Protein AF-A0A7X8F8Y9-F1 (afdb_monomer_lite)

Radius of gyration: 15.51 Å; chains: 1; bounding box: 41×46×39 Å

Secondary structure (DSSP, 8-state):
-HHHHHHHHHHHHHHHHHHHHHHHHHHTT--EEEEE---STT--HHHHHHHHT-PEEEHHHHHHHHHHHHT--TTTS-HHHHHHHHHHHSPPPPGGGEEE-TT--EEEE-S---SSS-SSTT---EEEEE--

Structure (mmCIF, N/CA/C/O backbone):
data_AF-A0A7X8F8Y9-F1
#
_entry.id   AF-A0A7X8F8Y9-F1
#
loop_
_atom_site.group_PDB
_atom_site.id
_atom_site.type_symbol
_atom_site.label_atom_id
_atom_site.label_alt_id
_atom_site.label_comp_id
_atom_site.label_asym_id
_atom_site.label_entity_id
_atom_site.label_seq_id
_atom_site.pdbx_PDB_ins_code
_atom_site.Cartn_x
_atom_site.Cartn_y
_atom_site.Cartn_z
_atom_site.occupancy
_atom_site.B_iso_or_equiv
_atom_site.auth_seq_id
_atom_site.auth_comp_id
_atom_site.auth_asym_id
_atom_site.auth_atom_id
_atom_site.pdbx_PDB_model_num
ATOM 1 N N . SER A 1 1 ? 0.787 25.971 0.615 1.00 88.75 1 SER A N 1
ATOM 2 C CA . SER A 1 1 ? 0.546 26.426 -0.775 1.00 88.75 1 SER A CA 1
ATOM 3 C C . SER A 1 1 ? -0.623 25.645 -1.374 1.00 88.75 1 SER A C 1
ATOM 5 O O . SER A 1 1 ? -1.007 24.635 -0.794 1.00 88.75 1 SER A O 1
ATOM 7 N N . SER A 1 2 ? -1.188 26.069 -2.511 1.00 93.06 2 SER A N 1
ATOM 8 C CA . SER A 1 2 ? -2.262 25.325 -3.207 1.00 93.06 2 SER A CA 1
ATOM 9 C C . SER A 1 2 ? -1.865 23.870 -3.528 1.00 93.06 2 SER A C 1
ATOM 11 O O . SER A 1 2 ? -2.624 22.940 -3.269 1.00 93.06 2 SER A O 1
ATOM 13 N N . HIS A 1 3 ? -0.618 23.654 -3.962 1.00 89.81 3 HIS A N 1
ATOM 14 C CA . HIS A 1 3 ? -0.086 22.323 -4.278 1.00 89.81 3 HIS A CA 1
ATOM 15 C C . HIS A 1 3 ? -0.121 21.341 -3.103 1.00 89.81 3 HIS A C 1
ATOM 17 O O . HIS A 1 3 ? -0.422 20.167 -3.303 1.00 89.81 3 HIS A O 1
ATOM 23 N N . TYR A 1 4 ? 0.150 21.817 -1.883 1.00 90.44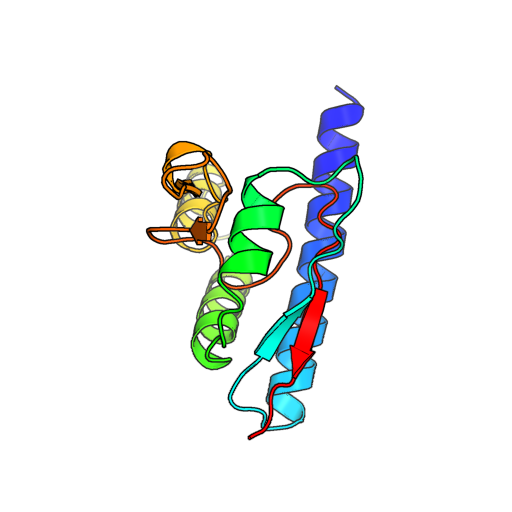 4 TYR A N 1
ATOM 24 C CA . TYR A 1 4 ? 0.054 20.988 -0.680 1.00 90.44 4 TYR A CA 1
ATOM 25 C C . TYR A 1 4 ? -1.374 20.464 -0.483 1.00 90.44 4 TYR A C 1
ATOM 27 O O . TYR A 1 4 ? -1.582 19.263 -0.321 1.00 90.44 4 TYR A O 1
ATOM 35 N N . TRP A 1 5 ? -2.363 21.358 -0.558 1.00 93.12 5 TRP A N 1
ATOM 36 C CA . TRP A 1 5 ? -3.766 21.003 -0.351 1.00 93.12 5 TRP A CA 1
ATOM 37 C C . TRP A 1 5 ? -4.301 20.084 -1.445 1.00 93.12 5 TRP A C 1
ATOM 39 O O . TRP A 1 5 ? -5.008 19.124 -1.143 1.00 93.12 5 TRP A O 1
ATOM 49 N N . GLN A 1 6 ? -3.907 20.321 -2.697 1.00 93.25 6 GLN A N 1
ATOM 50 C CA . GLN A 1 6 ? -4.230 19.420 -3.798 1.00 93.25 6 GLN A CA 1
ATOM 51 C C . GLN A 1 6 ? -3.661 18.017 -3.557 1.00 93.25 6 GLN A C 1
ATOM 53 O O . GLN A 1 6 ? -4.379 17.028 -3.688 1.00 93.25 6 GLN A O 1
ATOM 58 N N . GLY A 1 7 ? -2.393 17.923 -3.155 1.00 91.50 7 GLY A N 1
ATOM 59 C CA . GLY A 1 7 ? -1.761 16.637 -2.891 1.00 91.50 7 GLY A CA 1
ATOM 60 C C . GLY A 1 7 ? -2.388 15.863 -1.744 1.00 91.50 7 GLY A C 1
ATOM 61 O O . GLY A 1 7 ? -2.590 14.651 -1.849 1.00 91.50 7 GLY A O 1
ATOM 62 N N . LEU A 1 8 ? -2.753 16.570 -0.676 1.00 90.50 8 LEU A N 1
ATOM 63 C CA . LEU A 1 8 ? -3.482 15.987 0.440 1.00 90.50 8 LEU A CA 1
ATOM 64 C C . LEU A 1 8 ? -4.851 15.456 -0.005 1.00 90.50 8 LEU A C 1
ATOM 66 O O . LEU A 1 8 ? -5.209 14.331 0.337 1.00 90.50 8 LEU A O 1
ATOM 70 N N . ALA A 1 9 ? -5.597 16.227 -0.802 1.00 92.69 9 ALA A N 1
ATOM 71 C CA . ALA A 1 9 ? -6.899 15.811 -1.318 1.00 92.69 9 ALA A CA 1
ATOM 72 C C . ALA A 1 9 ? -6.794 14.560 -2.210 1.00 92.69 9 ALA A C 1
ATOM 74 O O . ALA A 1 9 ? -7.550 13.603 -2.034 1.00 92.69 9 ALA A O 1
ATOM 75 N N . GLU A 1 10 ? -5.820 14.529 -3.123 1.00 92.00 10 GLU A N 1
ATOM 76 C CA . GLU A 1 10 ? -5.560 13.382 -4.001 1.00 92.00 10 GLU A CA 1
ATOM 77 C C . GLU A 1 10 ? -5.170 12.128 -3.204 1.00 92.00 10 GLU A C 1
ATOM 79 O O . GLU A 1 10 ? -5.710 11.047 -3.455 1.00 92.00 10 GLU A O 1
ATOM 84 N N . HIS A 1 11 ? -4.276 12.263 -2.216 1.00 91.88 11 HIS A N 1
ATOM 85 C CA . HIS A 1 11 ? -3.897 11.169 -1.318 1.00 91.88 11 HIS A CA 1
ATOM 86 C C . HIS A 1 11 ? -5.111 10.624 -0.551 1.00 91.88 11 HIS A C 1
ATOM 88 O O . HIS A 1 11 ? -5.327 9.411 -0.521 1.00 91.88 11 HIS A O 1
ATOM 94 N N . THR A 1 12 ? -5.934 11.502 0.026 1.00 91.81 12 THR A N 1
ATOM 95 C CA . THR A 1 12 ? -7.134 11.109 0.779 1.00 91.81 12 THR A CA 1
ATOM 96 C C . THR A 1 12 ? -8.145 10.385 -0.112 1.00 91.81 12 THR A C 1
ATOM 98 O O . THR A 1 12 ? -8.622 9.308 0.248 1.00 91.81 12 THR A O 1
ATOM 101 N N . ALA A 1 13 ? -8.416 10.898 -1.316 1.00 93.75 13 ALA A N 1
ATOM 102 C CA . ALA A 1 13 ? -9.317 10.246 -2.266 1.00 93.75 13 ALA A CA 1
ATOM 103 C C . ALA A 1 13 ? -8.813 8.854 -2.695 1.00 93.75 13 ALA A C 1
ATOM 105 O O . ALA A 1 13 ? -9.594 7.904 -2.790 1.00 93.75 13 ALA A O 1
ATOM 106 N N . LEU A 1 14 ? -7.505 8.711 -2.934 1.00 93.56 14 LEU A N 1
ATOM 107 C CA . LEU A 1 14 ? -6.879 7.422 -3.240 1.00 93.56 14 LEU A CA 1
ATOM 108 C C . LEU A 1 14 ? -6.982 6.441 -2.065 1.00 93.56 14 LEU A C 1
ATOM 110 O O . LEU A 1 14 ? -7.313 5.276 -2.283 1.00 93.56 14 LEU A O 1
ATOM 114 N N . ARG A 1 15 ? -6.756 6.907 -0.831 1.00 93.62 15 ARG A N 1
ATOM 115 C CA . ARG A 1 15 ? -6.861 6.089 0.387 1.00 93.62 15 ARG A CA 1
ATOM 116 C C . ARG A 1 15 ? -8.270 5.526 0.568 1.00 93.62 15 ARG A C 1
ATOM 118 O O . ARG A 1 15 ? -8.410 4.323 0.769 1.00 93.62 15 ARG A O 1
ATOM 125 N N . ILE A 1 16 ? -9.304 6.355 0.400 1.00 94.19 16 ILE A N 1
ATOM 126 C CA . ILE A 1 16 ? -10.712 5.926 0.484 1.00 94.19 16 ILE A CA 1
ATOM 127 C C . ILE A 1 16 ? -11.023 4.848 -0.568 1.00 94.19 16 ILE A C 1
ATOM 129 O O . ILE A 1 16 ? -11.651 3.836 -0.254 1.00 94.19 16 ILE A O 1
ATOM 133 N N . ARG A 1 17 ? -10.535 5.006 -1.809 1.00 94.44 17 ARG A N 1
ATOM 134 C CA . ARG A 1 17 ? -10.667 3.959 -2.842 1.00 94.44 17 ARG A CA 1
ATOM 135 C C . ARG A 1 17 ? -9.950 2.663 -2.453 1.00 94.44 17 ARG A C 1
ATOM 137 O O . ARG A 1 17 ? -10.468 1.584 -2.732 1.00 94.44 17 ARG A O 1
ATOM 144 N N . GLY A 1 18 ? -8.780 2.766 -1.821 1.00 95.44 18 GLY A N 1
ATOM 145 C CA . GLY A 1 18 ? -8.047 1.629 -1.263 1.00 95.44 18 GLY A CA 1
ATOM 146 C C . GLY A 1 18 ? -8.877 0.866 -0.230 1.00 95.44 18 GLY A C 1
ATOM 147 O O . GLY A 1 18 ? -9.066 -0.339 -0.379 1.00 95.44 18 GLY A O 1
ATOM 148 N N . PHE A 1 19 ? -9.462 1.571 0.742 1.00 96.62 19 PHE A N 1
ATOM 149 C CA . PHE A 1 19 ? -10.332 0.973 1.764 1.00 96.62 19 PHE A CA 1
ATOM 150 C C . PHE A 1 19 ? -11.538 0.252 1.153 1.00 96.62 19 PHE A C 1
ATOM 152 O O . PHE A 1 19 ? -11.810 -0.900 1.490 1.00 96.62 19 PHE A O 1
ATOM 159 N N . GLY A 1 20 ? -12.225 0.886 0.196 1.00 97.00 20 GLY A N 1
ATOM 160 C CA . GLY A 1 20 ? -13.347 0.258 -0.507 1.00 97.00 20 GLY A CA 1
ATOM 161 C C . GLY A 1 20 ? -12.951 -1.045 -1.211 1.00 97.00 20 GLY A C 1
ATOM 162 O O . GLY A 1 20 ? -13.693 -2.027 -1.172 1.00 97.00 20 GLY A O 1
ATOM 163 N N . ARG A 1 21 ? -11.750 -1.090 -1.797 1.00 96.94 21 ARG A N 1
ATOM 164 C CA . ARG A 1 21 ? -11.218 -2.287 -2.456 1.00 96.94 21 ARG A CA 1
ATOM 165 C C . ARG A 1 21 ? -10.887 -3.403 -1.464 1.00 96.94 21 ARG A C 1
ATOM 167 O O . ARG A 1 21 ? -11.302 -4.534 -1.696 1.00 96.94 21 ARG A O 1
ATOM 174 N N . LEU A 1 22 ? -10.232 -3.088 -0.344 1.00 97.62 22 LEU A N 1
ATOM 175 C CA . LEU A 1 22 ? -9.946 -4.063 0.720 1.00 97.62 22 LEU A CA 1
ATOM 176 C C . LEU A 1 22 ? -11.230 -4.673 1.296 1.00 97.62 22 LEU A C 1
ATOM 178 O O . LEU A 1 22 ? -11.318 -5.887 1.467 1.00 97.62 22 LEU A O 1
ATOM 182 N N . GLN A 1 23 ? -12.263 -3.856 1.519 1.00 98.06 23 GLN A N 1
ATOM 183 C CA . GLN A 1 23 ? -13.582 -4.345 1.934 1.00 98.06 23 GLN A CA 1
ATOM 184 C C . GLN A 1 23 ? -14.228 -5.245 0.869 1.00 98.06 23 GLN A C 1
ATOM 186 O O . GLN A 1 23 ? -14.848 -6.256 1.200 1.00 98.06 23 GLN A O 1
ATOM 191 N N . GLY A 1 24 ? -14.059 -4.918 -0.416 1.00 98.00 24 GLY A N 1
ATOM 192 C CA . GLY A 1 24 ? -14.458 -5.787 -1.525 1.00 98.00 24 GLY A CA 1
ATOM 193 C C . GLY A 1 24 ? -13.766 -7.153 -1.473 1.00 98.00 24 GLY A C 1
ATOM 194 O O . GLY A 1 24 ? -14.431 -8.180 -1.586 1.00 98.00 24 GLY A O 1
ATOM 195 N N . TYR A 1 25 ? -12.458 -7.178 -1.212 1.00 98.00 25 TYR A N 1
ATOM 196 C CA . TYR A 1 25 ? -11.685 -8.420 -1.083 1.00 98.00 25 TYR A CA 1
ATOM 197 C C . TYR A 1 25 ? -12.118 -9.244 0.130 1.00 98.00 25 TYR A C 1
ATOM 199 O O . TYR A 1 25 ? -12.283 -10.459 0.022 1.00 98.00 25 TYR A O 1
ATOM 207 N N . LYS A 1 26 ? -12.401 -8.578 1.257 1.00 97.81 26 LYS A N 1
ATOM 208 C CA . LYS A 1 26 ? -12.962 -9.214 2.457 1.00 97.81 26 LYS A CA 1
ATOM 209 C C . LYS A 1 26 ? -14.292 -9.900 2.141 1.00 97.81 26 LYS A C 1
ATOM 211 O O . LYS A 1 26 ? -14.486 -11.061 2.492 1.00 97.81 26 LYS A O 1
ATOM 216 N N . LYS A 1 27 ? -15.194 -9.218 1.426 1.00 97.94 27 LYS A N 1
ATOM 217 C CA . LYS A 1 27 ? -16.482 -9.785 0.981 1.00 97.94 27 LYS A CA 1
ATOM 218 C C . LYS A 1 27 ? -16.311 -10.952 0.008 1.00 97.94 27 LYS A C 1
ATOM 220 O O . LYS A 1 27 ? -17.070 -11.913 0.087 1.00 97.94 27 LYS A O 1
ATOM 225 N N . ALA A 1 28 ? -15.304 -10.889 -0.860 1.00 97.44 28 ALA A N 1
ATOM 226 C CA . ALA A 1 28 ? -14.946 -11.968 -1.778 1.00 97.44 28 ALA A CA 1
ATOM 227 C C . ALA A 1 28 ? -14.276 -13.172 -1.085 1.00 97.44 28 ALA A C 1
ATOM 229 O O . ALA A 1 28 ? -14.013 -14.174 -1.742 1.00 97.44 28 ALA A O 1
ATOM 230 N N . LYS A 1 29 ? -14.020 -13.103 0.233 1.00 96.75 29 LYS A N 1
ATOM 231 C CA . LYS A 1 29 ? -13.337 -14.142 1.027 1.00 96.75 29 LYS A CA 1
ATOM 232 C C . LYS A 1 29 ? -11.938 -14.483 0.504 1.00 96.75 29 LYS A C 1
ATOM 234 O O . LYS A 1 29 ? -11.445 -15.596 0.686 1.00 96.75 29 LYS A O 1
ATOM 239 N N . THR A 1 30 ? -11.291 -13.515 -0.133 1.00 97.31 30 THR A N 1
ATOM 240 C CA . THR A 1 30 ? -9.911 -13.635 -0.587 1.00 97.31 30 THR A CA 1
ATOM 241 C C . THR A 1 30 ? -8.957 -13.605 0.606 1.00 97.31 30 THR A C 1
ATOM 243 O O . THR A 1 30 ? -9.181 -12.869 1.563 1.00 97.31 30 THR A O 1
ATOM 246 N N . LYS A 1 31 ? -7.869 -14.377 0.541 1.00 97.69 31 LYS A N 1
ATOM 247 C CA . LYS A 1 31 ? -6.825 -14.386 1.579 1.00 97.69 31 LYS A CA 1
ATOM 248 C C . LYS A 1 31 ? -5.651 -13.455 1.277 1.00 97.69 31 LYS A C 1
ATOM 250 O O . LYS A 1 31 ? -5.025 -12.964 2.212 1.00 97.69 31 LYS A O 1
ATOM 255 N N . TYR A 1 32 ? -5.380 -13.187 -0.001 1.00 98.25 32 TYR A N 1
ATOM 256 C CA . TYR A 1 32 ? -4.198 -12.448 -0.437 1.00 98.25 32 TYR A CA 1
ATOM 257 C C . TYR A 1 32 ? -4.473 -11.497 -1.605 1.00 98.25 32 TYR A C 1
ATOM 259 O O . TYR A 1 32 ? -5.417 -11.665 -2.376 1.00 98.25 32 TYR A O 1
ATOM 267 N N . TYR A 1 33 ? -3.608 -10.508 -1.775 1.00 98.06 33 TYR A N 1
ATOM 268 C CA . TYR A 1 33 ? -3.618 -9.615 -2.930 1.00 98.06 33 TYR A CA 1
ATOM 269 C C . TYR A 1 33 ? -2.191 -9.307 -3.384 1.00 98.06 33 TYR A C 1
ATOM 271 O O . TYR A 1 33 ? -1.233 -9.513 -2.640 1.00 98.06 33 TYR A O 1
ATOM 279 N N . LYS A 1 34 ? -2.050 -8.778 -4.599 1.00 97.31 34 LYS A N 1
ATOM 280 C CA . LYS A 1 34 ? -0.784 -8.231 -5.109 1.00 97.31 34 LYS A CA 1
ATOM 281 C C . LYS A 1 34 ? -0.933 -6.760 -5.448 1.00 97.31 34 LYS A C 1
ATOM 283 O O . LYS A 1 34 ? -2.044 -6.277 -5.697 1.00 97.31 34 LYS A O 1
ATOM 288 N N . LEU A 1 35 ? 0.191 -6.054 -5.456 1.00 96.38 35 LEU A N 1
ATOM 289 C CA . LEU A 1 35 ? 0.267 -4.705 -6.002 1.00 96.38 35 LEU A CA 1
ATOM 290 C C . LEU A 1 35 ? 0.332 -4.774 -7.529 1.00 96.38 35 LEU A C 1
ATOM 292 O O . LEU A 1 35 ? 1.012 -5.620 -8.095 1.00 96.38 35 LEU A O 1
ATOM 296 N N . VAL A 1 36 ? -0.355 -3.848 -8.190 1.00 95.50 36 VAL A N 1
ATOM 297 C CA . VAL A 1 36 ? -0.204 -3.579 -9.621 1.00 95.50 36 VAL A CA 1
ATOM 298 C C . VAL A 1 36 ? 0.335 -2.170 -9.744 1.00 95.50 36 VAL A C 1
ATOM 300 O O . VAL A 1 36 ? -0.398 -1.188 -9.577 1.00 95.50 36 VAL A O 1
ATOM 303 N N . VAL A 1 37 ? 1.641 -2.082 -9.962 1.00 94.50 37 VAL A N 1
ATOM 304 C CA . VAL A 1 37 ? 2.362 -0.821 -10.101 1.00 94.50 37 VAL A CA 1
ATOM 305 C C . VAL A 1 37 ? 2.363 -0.406 -11.570 1.00 94.50 37 VAL A C 1
ATOM 307 O O . VAL A 1 37 ? 2.648 -1.211 -12.451 1.00 94.50 37 VAL A O 1
ATOM 310 N N . ILE A 1 38 ? 2.061 0.863 -11.838 1.00 93.19 38 ILE A N 1
ATOM 311 C CA . ILE A 1 38 ? 2.186 1.437 -13.181 1.00 93.19 38 ILE A CA 1
ATOM 312 C C . ILE A 1 38 ? 3.615 1.961 -13.349 1.00 93.19 38 ILE A C 1
ATOM 314 O O . ILE A 1 38 ? 3.999 2.933 -12.692 1.00 93.19 38 ILE A O 1
ATOM 318 N N . LEU A 1 39 ? 4.397 1.299 -14.201 1.00 94.06 39 LEU A N 1
ATOM 319 C CA . LEU A 1 39 ? 5.778 1.669 -14.510 1.00 94.06 39 LEU A CA 1
ATOM 320 C C . LEU A 1 39 ? 5.816 2.527 -15.783 1.00 94.06 39 LEU A C 1
ATOM 322 O O . LEU A 1 39 ? 5.505 2.042 -16.866 1.00 94.06 39 LEU A O 1
ATOM 326 N N . ASP A 1 40 ? 6.188 3.797 -15.646 1.00 93.25 40 ASP A N 1
ATOM 327 C CA . ASP A 1 40 ? 6.512 4.698 -16.753 1.00 93.25 40 ASP A CA 1
ATOM 328 C C . ASP A 1 40 ? 7.708 5.601 -16.387 1.00 93.25 40 ASP A C 1
ATOM 330 O O . ASP A 1 40 ? 8.427 5.365 -15.409 1.00 93.25 40 ASP A O 1
ATOM 334 N N . ASP A 1 41 ? 7.953 6.619 -17.203 1.00 92.00 41 ASP A N 1
ATOM 335 C CA . ASP A 1 41 ? 8.995 7.633 -17.031 1.00 92.00 41 ASP A CA 1
ATOM 336 C C . ASP A 1 41 ? 8.830 8.481 -15.757 1.00 92.00 41 ASP A C 1
ATOM 338 O O . ASP A 1 41 ? 9.798 9.048 -15.258 1.00 92.00 41 ASP A O 1
ATOM 342 N N . ARG A 1 42 ? 7.624 8.533 -15.181 1.00 88.44 42 ARG A N 1
ATOM 343 C CA . ARG A 1 42 ? 7.317 9.277 -13.947 1.00 88.44 42 ARG A CA 1
ATOM 344 C C . ARG A 1 42 ? 7.382 8.405 -12.693 1.00 88.44 42 ARG A C 1
ATOM 346 O O . ARG A 1 42 ? 7.008 8.863 -11.611 1.00 88.44 42 ARG A O 1
ATOM 353 N N . THR A 1 43 ? 7.765 7.139 -12.821 1.00 89.69 43 THR A N 1
ATOM 354 C CA . THR A 1 43 ? 7.790 6.192 -11.705 1.00 89.69 43 THR A CA 1
ATOM 355 C C . THR A 1 43 ? 9.090 6.306 -10.908 1.00 89.69 43 THR A C 1
ATOM 357 O O . THR A 1 43 ? 10.174 6.150 -11.471 1.00 89.69 43 THR A O 1
ATOM 360 N N . SER A 1 44 ? 8.963 6.534 -9.595 1.00 90.38 44 SER A N 1
ATOM 361 C CA . SER A 1 44 ? 10.078 6.585 -8.640 1.00 90.38 44 SER A CA 1
ATOM 362 C C . SER A 1 44 ? 10.646 5.203 -8.315 1.00 90.38 44 SER A C 1
ATOM 364 O O . SER A 1 44 ? 9.958 4.189 -8.472 1.00 90.38 44 SER A O 1
ATOM 366 N N . ASP A 1 45 ? 11.863 5.171 -7.771 1.00 93.56 45 ASP A N 1
ATOM 367 C CA . ASP A 1 45 ? 12.532 3.928 -7.372 1.00 93.56 45 ASP A CA 1
ATOM 368 C C . ASP A 1 45 ? 11.764 3.163 -6.294 1.00 93.56 45 ASP A C 1
ATOM 370 O O . ASP A 1 45 ? 11.703 1.943 -6.362 1.00 93.56 45 ASP A O 1
ATOM 374 N N . ILE A 1 46 ? 11.037 3.847 -5.400 1.00 92.56 46 ILE A N 1
ATOM 375 C CA . ILE A 1 46 ? 10.101 3.203 -4.459 1.00 92.56 46 ILE A CA 1
ATOM 376 C C . ILE A 1 46 ? 9.087 2.324 -5.202 1.00 92.56 46 ILE A C 1
ATOM 378 O O . ILE A 1 46 ? 8.839 1.179 -4.831 1.00 92.56 46 ILE A O 1
ATOM 382 N N . CYS A 1 47 ? 8.459 2.857 -6.252 1.00 92.25 47 CYS A N 1
ATOM 383 C CA . CYS A 1 47 ? 7.462 2.107 -7.009 1.00 92.25 47 CYS A CA 1
ATOM 384 C C . CYS A 1 47 ? 8.105 0.981 -7.823 1.00 92.25 47 CYS A C 1
ATOM 386 O O . CYS A 1 47 ? 7.520 -0.096 -7.920 1.00 92.25 47 CYS A O 1
ATOM 388 N N . ARG A 1 48 ? 9.298 1.210 -8.386 1.00 95.19 48 ARG A N 1
ATOM 389 C CA . ARG A 1 48 ? 10.051 0.165 -9.093 1.00 95.19 48 ARG A CA 1
ATOM 390 C C . ARG A 1 48 ? 10.429 -0.974 -8.145 1.00 95.19 48 ARG A C 1
ATOM 392 O O . ARG A 1 48 ? 10.173 -2.122 -8.480 1.00 95.19 48 ARG A O 1
ATOM 399 N N . ALA A 1 49 ? 10.891 -0.652 -6.941 1.00 95.88 49 ALA A N 1
ATOM 400 C CA . ALA A 1 49 ? 11.209 -1.605 -5.884 1.00 95.88 49 ALA A CA 1
ATOM 401 C C . ALA A 1 49 ? 9.991 -2.437 -5.468 1.00 95.88 49 ALA A C 1
ATOM 403 O O . ALA A 1 49 ? 10.053 -3.662 -5.429 1.00 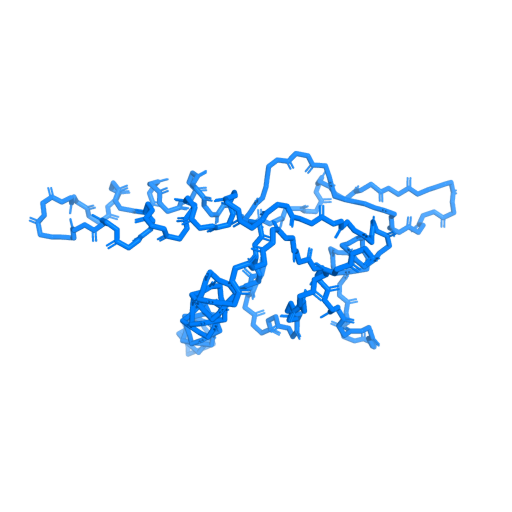95.88 49 ALA A O 1
ATOM 404 N N . LEU A 1 50 ? 8.851 -1.782 -5.217 1.00 94.94 50 LEU A N 1
ATOM 405 C CA . LEU A 1 50 ? 7.596 -2.468 -4.897 1.00 94.94 50 LEU A CA 1
ATOM 406 C C . LEU A 1 50 ? 7.135 -3.403 -6.021 1.00 94.94 50 LEU A C 1
ATOM 408 O O . LEU A 1 50 ? 6.561 -4.454 -5.743 1.00 94.94 50 LEU A O 1
ATOM 412 N N . ALA A 1 51 ? 7.344 -3.009 -7.281 1.00 95.38 51 ALA A N 1
ATOM 413 C CA . ALA A 1 51 ? 7.013 -3.836 -8.434 1.00 95.38 51 ALA A CA 1
ATOM 414 C C . ALA A 1 51 ? 7.955 -5.042 -8.544 1.00 95.38 51 ALA A C 1
ATOM 416 O O . ALA A 1 51 ? 7.484 -6.159 -8.732 1.00 95.38 51 ALA A O 1
ATOM 417 N N . ALA A 1 52 ? 9.263 -4.817 -8.390 1.00 96.44 52 ALA A N 1
ATOM 418 C CA . ALA A 1 52 ? 10.295 -5.845 -8.477 1.00 96.44 52 ALA A CA 1
ATOM 419 C C . ALA A 1 52 ? 10.169 -6.899 -7.368 1.00 96.44 52 ALA A C 1
ATOM 421 O O . ALA A 1 52 ? 10.365 -8.083 -7.627 1.00 96.44 52 ALA A O 1
ATOM 422 N N . GLN A 1 53 ? 9.759 -6.488 -6.163 1.00 95.12 53 GLN A N 1
ATOM 423 C CA . GLN A 1 53 ? 9.531 -7.405 -5.045 1.00 95.12 53 GLN A CA 1
ATOM 424 C C . GLN A 1 53 ? 8.406 -8.415 -5.324 1.00 95.12 53 GLN A C 1
ATOM 426 O O . GLN A 1 53 ? 8.364 -9.469 -4.694 1.00 95.12 53 GLN A O 1
ATOM 431 N N . ASP A 1 54 ? 7.461 -8.060 -6.206 1.00 93.19 54 ASP A N 1
ATOM 432 C CA . ASP A 1 54 ? 6.322 -8.879 -6.642 1.00 93.19 54 ASP A CA 1
ATOM 433 C C . ASP A 1 54 ? 5.568 -9.588 -5.492 1.00 93.19 54 ASP A C 1
ATOM 435 O O . ASP A 1 54 ? 5.050 -10.704 -5.607 1.00 93.19 54 ASP A O 1
ATOM 439 N N . LYS A 1 55 ? 5.514 -8.914 -4.337 1.00 95.06 55 LYS A N 1
ATOM 440 C CA . LYS A 1 55 ? 5.079 -9.496 -3.068 1.00 95.06 55 LYS A CA 1
ATOM 441 C C . LYS A 1 55 ? 3.599 -9.878 -3.093 1.00 95.06 55 LYS A C 1
ATOM 443 O O . LYS A 1 55 ? 2.734 -9.110 -3.522 1.00 95.06 55 LYS A O 1
ATOM 448 N N . ILE A 1 56 ? 3.305 -11.054 -2.541 1.00 96.81 56 ILE A N 1
ATOM 449 C CA . ILE A 1 56 ? 1.952 -11.484 -2.182 1.00 96.81 56 ILE A CA 1
ATOM 450 C C . ILE A 1 56 ? 1.674 -11.006 -0.756 1.00 96.81 56 ILE A C 1
ATOM 452 O O . ILE A 1 56 ? 2.400 -11.337 0.182 1.00 96.81 56 ILE A O 1
ATOM 456 N N . TYR A 1 57 ? 0.632 -10.199 -0.593 1.00 97.06 57 TYR A N 1
ATOM 457 C CA . TYR A 1 57 ? 0.274 -9.583 0.680 1.00 97.06 57 TYR A CA 1
ATOM 458 C C . TYR A 1 57 ? -0.881 -10.343 1.334 1.00 97.06 57 TYR A C 1
ATOM 460 O O . TYR A 1 57 ? -1.906 -10.552 0.676 1.00 97.06 57 TYR A O 1
ATOM 468 N N . PRO A 1 58 ? -0.775 -10.712 2.624 1.00 97.50 58 PRO A N 1
ATOM 469 C CA . PRO A 1 58 ? -1.919 -11.169 3.401 1.00 97.50 58 PRO A CA 1
ATOM 470 C C . PRO A 1 58 ? -2.978 -10.067 3.490 1.00 97.50 58 PRO A C 1
ATOM 472 O O . PRO A 1 58 ? -2.679 -8.921 3.827 1.00 97.50 58 PRO A O 1
ATOM 475 N N . LEU A 1 59 ? -4.238 -10.401 3.203 1.00 97.88 59 LEU A N 1
ATOM 476 C CA . LEU A 1 59 ? -5.325 -9.424 3.268 1.00 97.88 59 LEU A CA 1
ATOM 477 C C . LEU A 1 59 ? -5.558 -8.926 4.702 1.00 97.88 59 LEU A C 1
ATOM 479 O O . LEU A 1 59 ? -5.863 -7.750 4.891 1.00 97.88 59 LEU A O 1
ATOM 483 N N . ASN A 1 60 ? -5.401 -9.799 5.701 1.00 97.88 60 ASN A N 1
ATOM 484 C CA . ASN A 1 60 ? -5.656 -9.458 7.102 1.00 97.88 60 ASN A CA 1
ATOM 485 C C . ASN A 1 60 ? -4.755 -8.322 7.598 1.00 97.88 60 ASN A C 1
ATOM 487 O O . ASN A 1 60 ? -5.267 -7.398 8.216 1.00 97.88 60 ASN A O 1
ATOM 491 N N . ASP A 1 61 ? -3.473 -8.306 7.231 1.00 96.38 61 ASP A N 1
ATOM 492 C CA . ASP A 1 61 ? -2.547 -7.233 7.619 1.00 96.38 61 ASP A CA 1
ATOM 493 C C . ASP A 1 61 ? -3.042 -5.858 7.132 1.00 96.38 61 ASP A C 1
ATOM 495 O O . ASP A 1 61 ? -2.975 -4.852 7.841 1.00 96.38 61 ASP A O 1
ATOM 499 N N . ALA A 1 62 ? -3.588 -5.812 5.913 1.00 97.00 62 ALA A N 1
ATOM 500 C CA . ALA A 1 62 ? -4.162 -4.600 5.343 1.00 97.00 62 ALA A CA 1
ATOM 501 C C . ALA A 1 62 ? -5.481 -4.193 6.007 1.00 97.00 62 ALA A C 1
ATOM 503 O O . ALA A 1 62 ? -5.715 -3.000 6.221 1.00 97.00 62 ALA A O 1
ATOM 504 N N . LEU A 1 63 ? -6.333 -5.167 6.333 1.00 97.69 63 LEU A N 1
ATOM 505 C CA . LEU A 1 63 ? -7.587 -4.926 7.041 1.00 97.69 63 LEU A CA 1
ATOM 506 C C . LEU A 1 63 ? -7.334 -4.402 8.456 1.00 97.69 63 LEU A C 1
ATOM 508 O O . LEU A 1 63 ? -7.958 -3.419 8.838 1.00 97.69 63 LEU A O 1
ATOM 512 N N . ASP A 1 64 ? -6.369 -4.967 9.179 1.00 96.38 64 ASP A N 1
ATOM 513 C CA . ASP A 1 64 ? -6.007 -4.537 10.530 1.00 96.38 64 ASP A CA 1
ATOM 514 C C . ASP A 1 64 ? -5.527 -3.082 10.551 1.00 96.38 64 ASP A C 1
ATOM 516 O O . ASP A 1 64 ? -5.921 -2.302 11.419 1.00 96.38 64 ASP A O 1
ATOM 520 N N . VAL A 1 65 ? -4.688 -2.688 9.586 1.00 95.50 65 VAL A N 1
ATOM 521 C CA . VAL A 1 65 ? -4.241 -1.292 9.457 1.00 95.50 65 VAL A CA 1
ATOM 522 C C . VAL A 1 65 ? -5.413 -0.374 9.102 1.00 95.50 65 VAL A C 1
ATOM 524 O O . VAL A 1 65 ? -5.553 0.693 9.696 1.00 95.50 65 VAL A O 1
ATOM 527 N N . MET A 1 66 ? -6.278 -0.772 8.165 1.00 95.88 66 MET A N 1
ATOM 528 C CA . MET A 1 66 ? -7.463 0.009 7.799 1.00 95.88 66 MET A CA 1
ATOM 529 C C . MET A 1 66 ? -8.413 0.200 8.990 1.00 95.88 66 MET A C 1
ATOM 531 O O . MET A 1 66 ? -8.835 1.326 9.244 1.00 95.88 66 MET A O 1
ATOM 535 N N . ASP A 1 67 ? -8.729 -0.866 9.725 1.00 95.38 67 ASP A N 1
ATOM 536 C CA . ASP A 1 67 ? -9.660 -0.826 10.854 1.00 95.38 67 ASP A CA 1
ATOM 537 C C . ASP A 1 67 ? -9.109 0.060 11.987 1.00 95.38 67 ASP A C 1
ATOM 539 O O . ASP A 1 67 ? -9.844 0.885 12.531 1.00 95.38 67 ASP A O 1
ATOM 543 N N . LYS A 1 68 ? -7.798 -0.002 12.267 1.00 93.50 68 LYS A N 1
ATOM 544 C CA . LYS A 1 68 ? -7.124 0.906 13.218 1.00 93.50 68 LYS A CA 1
ATOM 545 C C . LYS A 1 68 ? -7.215 2.372 12.798 1.00 93.50 68 LYS A C 1
ATOM 547 O O . LYS A 1 68 ? -7.505 3.230 13.627 1.00 93.50 68 LYS A O 1
ATOM 552 N N . LEU A 1 69 ? -7.000 2.673 11.516 1.00 92.06 69 LEU A N 1
ATOM 553 C CA . LEU A 1 69 ? -7.118 4.043 11.003 1.00 92.06 69 LEU A CA 1
ATOM 554 C C . LEU A 1 69 ? -8.563 4.559 11.057 1.00 92.06 69 LEU A C 1
ATOM 556 O O . LEU A 1 69 ? -8.774 5.738 11.317 1.00 92.06 69 LEU A O 1
ATOM 560 N N . MET A 1 70 ? -9.553 3.696 10.820 1.00 91.44 70 MET A N 1
ATOM 561 C CA . MET A 1 70 ? -10.976 4.056 10.872 1.00 91.44 70 MET A CA 1
ATOM 562 C C . MET A 1 70 ? -11.508 4.220 12.301 1.00 91.44 70 MET A C 1
ATOM 564 O O . MET A 1 70 ? -12.504 4.912 12.496 1.00 91.44 70 MET A O 1
ATOM 568 N N . ALA A 1 71 ? -10.858 3.600 13.287 1.00 90.56 71 ALA A N 1
ATOM 569 C CA . ALA A 1 71 ? -11.209 3.719 14.701 1.00 90.56 71 ALA A CA 1
ATOM 570 C C . ALA A 1 71 ? -10.727 5.032 15.348 1.00 90.56 71 ALA A C 1
ATOM 572 O O . ALA A 1 71 ? -11.080 5.310 16.494 1.00 90.56 71 ALA A O 1
ATOM 573 N N . LEU A 1 72 ? -9.928 5.840 14.641 1.00 87.56 72 LEU A N 1
ATOM 574 C CA . LEU A 1 72 ? -9.489 7.146 15.124 1.00 87.56 72 LEU A CA 1
ATOM 575 C C . LEU A 1 72 ? -10.675 8.102 15.284 1.00 87.56 72 LEU A C 1
ATOM 577 O O . LEU A 1 72 ? -11.313 8.495 14.309 1.00 87.56 72 LEU A O 1
ATOM 581 N N . ASP A 1 73 ? -10.909 8.538 16.519 1.00 82.38 73 ASP A N 1
ATOM 582 C CA . ASP A 1 73 ? -11.893 9.566 16.842 1.00 82.38 73 ASP A CA 1
ATOM 583 C C . ASP A 1 73 ? -11.193 10.870 17.243 1.00 82.38 73 ASP A C 1
ATOM 585 O O . ASP A 1 73 ? -10.570 10.977 18.300 1.00 82.38 73 ASP A O 1
ATOM 589 N N . THR A 1 74 ? -11.310 11.897 16.404 1.00 73.25 74 THR A N 1
ATOM 590 C CA . THR A 1 74 ? -10.706 13.214 16.652 1.00 73.25 74 THR A CA 1
ATOM 591 C C . THR A 1 74 ? -11.452 14.035 17.706 1.00 73.25 74 THR A C 1
ATOM 593 O O . THR A 1 74 ? -11.032 15.147 18.009 1.00 73.25 74 THR A O 1
ATOM 596 N N . LYS A 1 75 ? -12.579 13.545 18.244 1.00 71.31 75 LYS A N 1
ATOM 597 C CA . LYS A 1 75 ? -13.260 14.181 19.385 1.00 71.31 75 LYS A CA 1
ATOM 598 C C . LYS A 1 75 ? -12.617 13.814 20.718 1.00 71.31 75 LYS A C 1
ATOM 600 O O . LYS A 1 75 ? -12.741 14.574 21.672 1.00 71.31 75 LYS A O 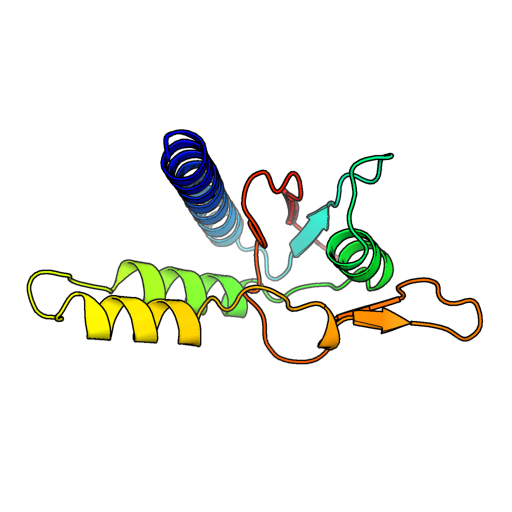1
ATOM 605 N N . THR A 1 76 ? -11.970 12.653 20.783 1.00 77.56 76 THR A N 1
ATOM 606 C CA . THR A 1 76 ? -11.346 12.118 22.001 1.00 77.56 76 THR A CA 1
ATOM 607 C C . THR A 1 76 ? -9.822 12.198 21.965 1.00 77.56 76 THR A C 1
ATOM 609 O O . THR A 1 76 ? -9.201 12.301 23.017 1.00 77.56 76 THR A O 1
ATOM 612 N N . ASN A 1 77 ? -9.221 12.215 20.773 1.00 78.62 77 ASN A N 1
ATOM 613 C CA . ASN A 1 77 ? -7.779 12.357 20.581 1.00 78.62 77 ASN A CA 1
ATOM 614 C C . ASN A 1 77 ? -7.414 13.795 20.197 1.00 78.62 77 ASN A C 1
ATOM 616 O O . ASN A 1 77 ? -8.112 14.418 19.391 1.00 78.62 77 ASN A O 1
ATOM 620 N N . SER A 1 78 ? -6.293 14.313 20.712 1.00 87.88 78 SER A N 1
ATOM 621 C CA . SER A 1 78 ? -5.745 15.569 20.195 1.00 87.88 78 SER A CA 1
ATOM 622 C C . SER A 1 78 ? -5.299 15.393 18.736 1.00 87.88 78 SER A C 1
ATOM 624 O O . SER A 1 78 ? -5.038 14.280 18.269 1.00 87.88 78 SER A O 1
ATOM 626 N N . LEU A 1 79 ? -5.198 16.495 17.987 1.00 87.94 79 LEU A N 1
ATOM 627 C CA . LEU A 1 79 ? -4.733 16.439 16.595 1.00 87.94 79 LEU A CA 1
ATOM 628 C C . LEU A 1 79 ? -3.292 15.918 16.482 1.00 87.94 79 LEU A C 1
ATOM 630 O O . LEU A 1 79 ? -2.962 15.254 15.498 1.00 87.94 79 LEU A O 1
ATOM 634 N N . ASP A 1 80 ? -2.448 16.198 17.478 1.00 89.25 80 ASP A N 1
ATOM 635 C CA . ASP A 1 80 ? -1.077 15.693 17.517 1.00 89.25 80 ASP A CA 1
ATOM 636 C C . ASP A 1 80 ? -1.044 14.183 17.783 1.00 89.25 80 ASP A C 1
ATOM 638 O O . ASP A 1 80 ? -0.342 13.465 17.068 1.00 89.25 80 ASP A O 1
ATOM 642 N N . ASP A 1 81 ? -1.868 13.679 18.706 1.00 88.75 81 ASP A N 1
ATOM 643 C CA . ASP A 1 81 ? -1.970 12.236 18.975 1.00 88.75 81 ASP A CA 1
ATOM 644 C C . ASP A 1 81 ? -2.485 11.480 17.748 1.00 88.75 81 ASP A C 1
ATOM 646 O O . ASP A 1 81 ? -1.916 10.463 17.347 1.00 88.75 81 ASP A O 1
ATOM 650 N N . ALA A 1 82 ? -3.521 12.013 17.092 1.00 88.75 82 ALA A N 1
ATOM 651 C CA . ALA A 1 82 ? -4.050 11.441 15.860 1.00 88.75 82 ALA A CA 1
ATOM 652 C C . ALA A 1 82 ? -2.978 11.397 14.757 1.00 88.75 82 ALA A C 1
ATOM 654 O O . ALA A 1 82 ? -2.861 10.401 14.040 1.00 88.75 82 ALA A O 1
ATOM 655 N N . ARG A 1 83 ? -2.156 12.447 14.634 1.00 88.69 83 ARG A N 1
ATOM 656 C CA . ARG A 1 83 ? -1.053 12.487 13.665 1.00 88.69 83 ARG A CA 1
ATOM 657 C C . ARG A 1 83 ? -0.016 11.401 13.942 1.00 88.69 83 ARG A C 1
ATOM 659 O O . ARG A 1 83 ? 0.377 10.702 13.007 1.00 88.69 83 ARG A O 1
ATOM 666 N N . GLU A 1 84 ? 0.450 11.278 15.181 1.00 90.44 84 GLU A N 1
ATOM 667 C CA . GLU A 1 84 ? 1.474 10.287 15.531 1.00 90.44 84 GLU A CA 1
ATOM 668 C C . GLU A 1 84 ? 0.938 8.854 15.415 1.00 90.44 84 GLU A C 1
ATOM 670 O O . GLU A 1 84 ? 1.626 7.981 14.885 1.00 90.44 84 GLU A O 1
ATOM 675 N N . TYR A 1 85 ? -0.332 8.632 15.761 1.00 89.81 85 TYR A N 1
ATOM 676 C CA . TYR A 1 85 ? -1.006 7.355 15.539 1.00 89.81 85 TYR A CA 1
ATOM 677 C C . TYR A 1 85 ? -1.051 6.978 14.050 1.00 89.81 85 TYR A C 1
ATOM 679 O O . TYR A 1 85 ? -0.667 5.869 13.675 1.00 89.81 85 TYR A O 1
ATOM 687 N N . ILE A 1 86 ? -1.468 7.900 13.170 1.00 89.62 86 ILE A N 1
ATOM 688 C CA . ILE A 1 86 ? -1.515 7.644 11.720 1.00 89.62 86 ILE A CA 1
ATOM 689 C C . ILE A 1 86 ? -0.122 7.294 11.185 1.00 89.62 86 ILE A C 1
ATOM 691 O O . ILE A 1 86 ? 0.015 6.336 10.424 1.00 89.62 86 ILE A O 1
ATOM 695 N N . LYS A 1 87 ? 0.918 8.034 11.591 1.00 88.62 87 LYS A N 1
ATOM 696 C CA . LYS A 1 87 ? 2.301 7.773 11.157 1.00 88.62 87 LYS A CA 1
ATOM 697 C C . LYS A 1 87 ? 2.815 6.406 11.606 1.00 88.62 87 LYS A C 1
ATOM 699 O O . LYS A 1 87 ? 3.589 5.799 10.872 1.00 88.62 87 LYS A O 1
ATOM 704 N N . ALA A 1 88 ? 2.397 5.928 12.777 1.00 90.50 88 ALA A N 1
ATOM 705 C CA . ALA A 1 88 ? 2.820 4.635 13.304 1.00 90.50 88 ALA A CA 1
ATOM 706 C C . ALA A 1 88 ? 2.238 3.453 12.508 1.00 90.50 88 ALA A C 1
ATOM 708 O O . ALA A 1 88 ? 2.948 2.485 12.243 1.00 90.50 88 ALA A O 1
ATOM 709 N N . PHE A 1 89 ? 0.965 3.526 12.100 1.00 89.19 89 PHE A N 1
ATOM 710 C CA . PHE A 1 89 ? 0.288 2.419 11.403 1.00 89.19 89 PHE A CA 1
ATOM 711 C C . PHE A 1 89 ? 0.342 2.501 9.882 1.00 89.19 89 PHE A C 1
ATOM 713 O O . PHE A 1 89 ? 0.282 1.473 9.208 1.00 89.19 89 PHE A O 1
ATOM 720 N N . ALA A 1 90 ? 0.449 3.708 9.334 1.00 88.19 90 ALA A N 1
ATOM 721 C CA . ALA A 1 90 ? 0.544 3.934 7.902 1.00 88.19 90 ALA A CA 1
ATOM 722 C C . ALA A 1 90 ? 1.769 4.786 7.529 1.00 88.19 90 ALA A C 1
ATOM 724 O O . ALA A 1 90 ? 1.619 5.827 6.875 1.00 88.19 90 ALA A O 1
ATOM 725 N N . PRO A 1 91 ? 2.993 4.364 7.912 1.00 90.56 91 PRO A N 1
ATOM 726 C CA . PRO A 1 91 ? 4.187 5.061 7.478 1.00 90.56 91 PRO A CA 1
ATOM 727 C C . PRO A 1 91 ? 4.309 4.982 5.955 1.00 90.56 91 PRO A C 1
ATOM 729 O O . PRO A 1 91 ? 3.965 3.975 5.315 1.00 90.56 91 PRO A O 1
ATOM 732 N N . TRP A 1 92 ? 4.768 6.087 5.374 1.00 88.88 92 TRP A N 1
ATOM 733 C CA . TRP A 1 92 ? 5.201 6.125 3.984 1.00 88.88 92 TRP A CA 1
ATOM 734 C C . TRP A 1 92 ? 6.545 5.427 3.848 1.00 88.88 92 TRP A C 1
ATOM 736 O O . TRP A 1 92 ? 7.341 5.415 4.787 1.00 88.88 92 TRP A O 1
ATOM 746 N N . ILE A 1 93 ? 6.780 4.876 2.662 1.00 90.56 93 ILE A N 1
ATOM 747 C CA . ILE A 1 93 ? 8.075 4.304 2.312 1.00 90.56 93 ILE A CA 1
ATOM 748 C C . ILE A 1 93 ? 9.068 5.453 2.158 1.00 90.56 93 ILE A C 1
ATOM 750 O O . ILE A 1 93 ? 8.761 6.459 1.514 1.00 90.56 93 ILE A O 1
ATOM 754 N N . LYS A 1 94 ? 10.235 5.295 2.771 1.00 90.94 94 LYS A N 1
ATOM 755 C CA . LYS A 1 94 ? 11.369 6.210 2.667 1.00 90.94 94 LYS A CA 1
ATOM 756 C C . LYS A 1 94 ? 12.405 5.670 1.683 1.00 90.94 94 LYS A C 1
ATOM 758 O O . LYS A 1 94 ? 12.464 4.467 1.440 1.00 90.94 94 LYS A O 1
ATOM 763 N N . ASP A 1 95 ? 13.242 6.556 1.155 1.00 91.62 95 ASP A N 1
ATOM 764 C CA . ASP A 1 95 ? 14.262 6.189 0.165 1.00 91.62 95 ASP A CA 1
ATOM 765 C C . ASP A 1 95 ? 15.324 5.230 0.735 1.00 91.62 95 ASP A C 1
ATOM 767 O O . ASP A 1 95 ? 15.824 4.370 0.017 1.00 91.62 95 ASP A O 1
ATOM 771 N N . ASP A 1 96 ? 15.618 5.318 2.037 1.00 94.94 96 ASP A N 1
ATOM 772 C CA . ASP A 1 96 ? 16.554 4.428 2.743 1.00 94.94 96 ASP A CA 1
ATOM 773 C C . ASP A 1 96 ? 16.025 2.996 2.934 1.00 94.94 96 ASP A C 1
ATOM 775 O O . ASP A 1 96 ? 16.786 2.102 3.298 1.00 94.94 96 ASP A O 1
ATOM 779 N N . GLN A 1 97 ? 14.737 2.763 2.667 1.00 95.31 97 GLN A N 1
ATOM 780 C CA . GLN A 1 97 ? 14.135 1.432 2.688 1.00 95.31 97 GLN A CA 1
ATOM 781 C C . GLN A 1 97 ? 14.293 0.697 1.354 1.00 95.31 97 GLN A C 1
ATOM 783 O O . GLN A 1 97 ? 13.991 -0.494 1.299 1.00 95.31 97 GLN A O 1
ATOM 788 N N . ILE A 1 98 ? 14.718 1.379 0.285 1.00 96.81 98 ILE A N 1
ATOM 789 C CA . ILE A 1 98 ? 14.862 0.772 -1.038 1.00 96.81 98 ILE A CA 1
ATOM 790 C C . ILE A 1 98 ? 16.115 -0.107 -1.061 1.00 96.81 98 ILE A C 1
ATOM 792 O O . ILE A 1 98 ? 17.225 0.354 -0.801 1.00 96.81 98 ILE A O 1
ATOM 796 N N . GLU A 1 99 ? 15.928 -1.375 -1.404 1.00 97.56 99 GLU A N 1
ATOM 797 C CA . GLU A 1 99 ? 17.005 -2.327 -1.644 1.00 97.56 99 GLU A CA 1
ATOM 798 C C . GLU A 1 99 ? 17.381 -2.315 -3.127 1.00 97.56 99 GLU A C 1
ATOM 800 O O . GLU A 1 99 ? 16.500 -2.324 -3.994 1.00 97.56 99 GLU A O 1
ATOM 805 N N . TYR A 1 100 ? 18.684 -2.322 -3.410 1.00 97.75 100 TYR A N 1
ATOM 806 C CA . TYR A 1 100 ? 19.241 -2.311 -4.762 1.00 97.75 100 TYR A CA 1
ATOM 807 C C . TYR A 1 100 ? 20.127 -3.538 -5.000 1.00 97.75 100 TYR A C 1
ATOM 809 O O . TYR A 1 100 ? 20.774 -4.029 -4.072 1.00 97.75 100 TYR A O 1
ATOM 817 N N . ASP A 1 101 ? 20.169 -4.022 -6.240 1.00 97.19 101 ASP A N 1
ATOM 818 C CA . ASP A 1 101 ? 21.141 -5.030 -6.673 1.00 97.19 101 ASP A CA 1
ATOM 819 C C . ASP A 1 101 ? 22.521 -4.413 -6.995 1.00 97.19 101 ASP A C 1
ATOM 821 O O . ASP A 1 101 ? 22.760 -3.215 -6.821 1.00 97.19 101 ASP A O 1
ATOM 825 N N . SER A 1 102 ? 23.459 -5.235 -7.478 1.00 97.31 102 SER A N 1
ATOM 826 C CA . SER A 1 102 ? 24.808 -4.790 -7.860 1.00 97.31 102 SER A CA 1
ATOM 827 C C . SER A 1 102 ? 24.846 -3.819 -9.043 1.00 97.31 102 SER A C 1
ATOM 829 O O . SER A 1 102 ? 25.859 -3.155 -9.250 1.00 97.31 102 SER A O 1
ATOM 831 N N . GLU A 1 103 ? 23.777 -3.753 -9.833 1.00 97.19 103 GLU A N 1
ATOM 832 C CA . GLU A 1 103 ? 23.629 -2.870 -10.992 1.00 97.19 103 GLU A CA 1
ATOM 833 C C . GLU A 1 103 ? 22.859 -1.587 -10.640 1.00 97.19 103 GLU A C 1
ATOM 835 O O . GLU A 1 103 ? 22.574 -0.778 -11.521 1.00 97.19 103 GLU A O 1
ATOM 840 N N . MET A 1 104 ? 22.566 -1.368 -9.350 1.00 95.38 104 MET A N 1
ATOM 841 C CA . MET A 1 104 ? 21.751 -0.262 -8.842 1.00 95.38 104 MET A CA 1
ATOM 842 C C . MET A 1 104 ? 20.293 -0.298 -9.323 1.00 95.38 104 MET A C 1
ATOM 844 O O . MET A 1 104 ? 19.625 0.738 -9.345 1.00 95.38 104 MET A O 1
ATOM 848 N N . ASN A 1 105 ? 19.757 -1.475 -9.660 1.00 96.06 105 ASN A N 1
ATOM 849 C CA . ASN A 1 105 ? 18.326 -1.620 -9.907 1.00 96.06 105 ASN A CA 1
ATOM 850 C C . ASN A 1 105 ? 17.580 -1.804 -8.576 1.00 96.06 105 ASN A C 1
ATOM 852 O O . ASN A 1 105 ? 18.007 -2.608 -7.747 1.00 96.06 105 ASN A O 1
ATOM 856 N N . PRO A 1 106 ? 16.451 -1.107 -8.354 1.00 97.00 106 PRO A N 1
ATOM 857 C CA . PRO A 1 106 ? 15.633 -1.299 -7.162 1.00 97.00 106 PRO A CA 1
ATOM 858 C C . PRO A 1 106 ? 14.926 -2.663 -7.201 1.00 97.00 106 PRO A C 1
ATOM 860 O O . PRO A 1 106 ? 14.143 -2.934 -8.113 1.00 97.00 106 PRO A O 1
ATOM 863 N N . ILE A 1 107 ? 15.165 -3.501 -6.192 1.00 97.38 107 ILE A N 1
ATOM 864 C CA . ILE A 1 107 ? 14.690 -4.896 -6.132 1.00 97.38 107 ILE A CA 1
ATOM 865 C C . ILE A 1 107 ? 13.675 -5.165 -5.018 1.00 97.38 107 ILE A C 1
ATOM 867 O O . ILE A 1 107 ? 12.988 -6.186 -5.042 1.00 97.38 107 ILE A O 1
ATOM 871 N N . GLY A 1 108 ? 13.545 -4.262 -4.047 1.00 96.44 108 GLY A N 1
ATOM 872 C CA . GLY A 1 108 ? 12.642 -4.480 -2.926 1.00 96.44 108 GLY A CA 1
ATOM 873 C C . GLY A 1 108 ? 12.576 -3.321 -1.949 1.00 96.44 108 GLY A C 1
ATOM 874 O O . GLY A 1 108 ? 13.336 -2.359 -2.035 1.00 96.44 108 GLY A O 1
ATOM 875 N N . VAL A 1 109 ? 11.622 -3.408 -1.025 1.00 95.69 109 VAL A N 1
ATOM 876 C CA . VAL A 1 109 ? 11.480 -2.461 0.082 1.00 95.69 109 VAL A CA 1
ATOM 877 C C . VAL A 1 109 ? 11.618 -3.215 1.399 1.00 95.69 109 VAL A C 1
ATOM 879 O O . VAL A 1 109 ? 10.908 -4.196 1.645 1.00 95.69 109 VAL A O 1
ATOM 882 N N . SER A 1 110 ? 12.519 -2.724 2.245 1.00 95.00 110 SER A N 1
ATOM 883 C CA . SER A 1 110 ? 12.789 -3.232 3.586 1.00 95.00 110 SER A CA 1
ATOM 884 C C . SER A 1 110 ? 11.969 -2.503 4.656 1.00 95.00 110 SER A C 1
ATOM 886 O O . SER A 1 110 ? 11.463 -1.394 4.467 1.00 95.00 110 SER A O 1
ATOM 888 N N . GLY A 1 111 ? 11.841 -3.118 5.831 1.00 91.75 111 GLY A N 1
ATOM 889 C CA . GLY A 1 111 ? 11.171 -2.508 6.979 1.00 91.75 111 GLY A CA 1
ATOM 890 C C . GLY A 1 111 ? 9.652 -2.356 6.829 1.00 91.75 111 GLY A C 1
ATOM 891 O O . GLY A 1 111 ? 9.018 -2.860 5.902 1.00 91.75 111 GLY A O 1
ATOM 892 N N . ALA A 1 112 ? 9.044 -1.685 7.807 1.00 89.88 112 ALA A N 1
ATOM 893 C CA . ALA A 1 112 ? 7.600 -1.495 7.848 1.00 89.88 112 ALA A CA 1
ATOM 894 C C . ALA A 1 112 ? 7.165 -0.326 6.955 1.00 89.88 112 ALA A C 1
ATOM 896 O O . ALA A 1 112 ? 7.758 0.752 6.970 1.00 89.88 112 ALA A O 1
ATOM 897 N N . HIS A 1 113 ? 6.077 -0.529 6.220 1.00 92.06 113 HIS A N 1
ATOM 898 C CA . HIS A 1 113 ? 5.361 0.511 5.493 1.00 92.06 113 HIS A CA 1
ATOM 899 C C . HIS A 1 113 ? 3.872 0.156 5.438 1.00 92.06 113 HIS A C 1
ATOM 901 O O . HIS A 1 113 ? 3.484 -0.983 5.707 1.00 92.06 113 HIS A O 1
ATOM 907 N N . THR A 1 114 ? 3.021 1.119 5.074 1.00 92.00 114 THR A N 1
ATOM 908 C CA . THR A 1 114 ? 1.591 0.841 4.851 1.00 92.00 114 THR A CA 1
ATOM 909 C C . THR A 1 114 ? 1.430 -0.341 3.883 1.00 92.00 114 THR A C 1
ATOM 911 O O . THR A 1 114 ? 2.064 -0.310 2.833 1.00 92.00 114 THR A O 1
ATOM 914 N N . PRO A 1 115 ? 0.595 -1.359 4.155 1.00 94.31 115 PRO A N 1
ATOM 915 C CA . PRO A 1 115 ? 0.534 -2.560 3.312 1.00 94.31 115 PRO A CA 1
ATOM 916 C C . PRO A 1 115 ? -0.234 -2.371 1.990 1.00 94.31 115 PRO A C 1
ATOM 918 O O . PRO A 1 115 ? -0.172 -3.225 1.108 1.00 94.31 115 PRO A O 1
ATOM 921 N N . PHE A 1 116 ? -0.947 -1.260 1.801 1.00 94.62 116 PHE A N 1
ATOM 922 C CA . PHE A 1 116 ? -1.767 -0.989 0.614 1.00 94.62 116 PHE A CA 1
ATOM 923 C C . PHE A 1 116 ? -1.592 0.454 0.110 1.00 94.62 116 PHE A C 1
ATOM 925 O O . PHE A 1 116 ? -1.292 1.362 0.894 1.00 94.62 116 PHE A O 1
ATOM 932 N N . PRO A 1 117 ? -1.822 0.704 -1.193 1.00 93.81 117 PRO A N 1
ATOM 933 C CA . PRO A 1 117 ? -1.722 2.043 -1.756 1.00 93.81 117 PRO A CA 1
ATOM 934 C C . PRO A 1 117 ? -2.806 2.986 -1.195 1.00 93.81 117 PRO A C 1
ATOM 936 O O . PRO A 1 117 ? -3.897 2.539 -0.831 1.00 93.81 117 PRO A O 1
ATOM 939 N N . PRO A 1 118 ? -2.563 4.307 -1.178 1.00 92.69 118 PRO A N 1
ATOM 940 C CA . PRO A 1 118 ? -1.389 4.986 -1.729 1.00 92.69 118 PRO A CA 1
ATOM 941 C C . PRO A 1 118 ? -0.154 4.934 -0.809 1.00 92.69 118 PRO A C 1
ATOM 943 O O . PRO A 1 118 ? -0.276 5.034 0.412 1.00 92.69 118 PRO A O 1
ATOM 946 N N . PHE A 1 119 ? 1.038 4.847 -1.405 1.00 90.00 119 PHE A N 1
ATOM 947 C CA . PHE A 1 119 ? 2.322 4.975 -0.688 1.00 90.00 119 PHE A CA 1
ATOM 948 C C . PHE A 1 119 ? 2.851 6.417 -0.661 1.00 90.00 119 PHE A C 1
ATOM 950 O O . PHE A 1 119 ? 3.720 6.750 0.133 1.00 90.00 119 PHE A O 1
ATOM 957 N N . HIS A 1 120 ? 2.300 7.271 -1.522 1.00 84.00 120 HIS A N 1
ATOM 958 C CA . HIS A 1 120 ? 2.579 8.7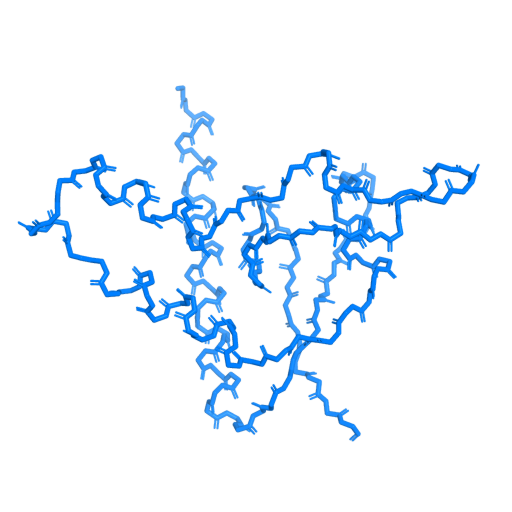00 -1.639 1.00 84.00 120 HIS A CA 1
ATOM 959 C C . HIS A 1 120 ? 1.392 9.387 -2.342 1.00 84.00 120 HIS A C 1
ATOM 961 O O . HIS A 1 120 ? 0.523 8.727 -2.924 1.00 84.00 120 HIS A O 1
ATOM 967 N N . TRP A 1 121 ? 1.324 10.720 -2.319 1.00 84.56 121 TRP A N 1
ATOM 968 C CA . TRP A 1 121 ? 0.393 11.476 -3.171 1.00 84.56 121 TRP A CA 1
ATOM 969 C C . TRP A 1 121 ? 0.583 11.148 -4.664 1.00 84.56 121 TRP A C 1
ATOM 971 O O . TRP A 1 121 ? 1.677 10.787 -5.098 1.00 84.56 121 TRP A O 1
ATOM 981 N N . LYS A 1 122 ? -0.506 11.201 -5.446 1.00 84.81 122 LYS A N 1
ATOM 982 C CA . LYS A 1 122 ? -0.553 10.798 -6.872 1.00 84.81 122 LYS A CA 1
ATOM 983 C C . LYS A 1 122 ? -0.119 9.354 -7.169 1.00 84.81 122 LYS A C 1
ATOM 985 O O . LYS A 1 122 ? 0.206 9.026 -8.308 1.00 84.81 122 LYS A O 1
ATOM 990 N N . CYS A 1 123 ? -0.131 8.471 -6.170 1.00 89.25 123 CYS A N 1
ATOM 991 C CA . CYS A 1 123 ? 0.147 7.053 -6.372 1.00 89.25 123 CYS A CA 1
ATOM 992 C C . CYS A 1 123 ? -0.862 6.434 -7.355 1.00 89.25 123 CYS A C 1
ATOM 994 O O . CYS A 1 123 ? -2.076 6.567 -7.189 1.00 89.25 123 CYS A O 1
ATOM 996 N N . ARG A 1 124 ? -0.339 5.761 -8.384 1.00 91.56 124 ARG A N 1
ATOM 997 C CA . ARG A 1 124 ? -1.126 5.052 -9.408 1.00 91.56 124 ARG A CA 1
ATOM 998 C C . ARG A 1 124 ? -1.173 3.545 -9.181 1.00 91.56 124 ARG A C 1
ATOM 1000 O O . ARG A 1 124 ? -1.881 2.849 -9.901 1.00 91.56 124 ARG A O 1
ATOM 1007 N N . THR A 1 125 ? -0.445 3.055 -8.182 1.00 93.06 125 THR A N 1
ATOM 1008 C CA . THR A 1 125 ? -0.469 1.651 -7.788 1.00 93.06 125 THR A CA 1
ATOM 1009 C C . THR A 1 125 ? -1.867 1.268 -7.322 1.00 93.06 125 THR A C 1
ATOM 1011 O O . THR A 1 125 ? -2.483 1.959 -6.508 1.00 93.06 125 THR A O 1
ATOM 1014 N N . THR A 1 126 ? -2.364 0.149 -7.832 1.00 94.81 126 THR A N 1
ATOM 1015 C CA . THR A 1 126 ? -3.603 -0.482 -7.375 1.00 94.81 126 THR A CA 1
ATOM 1016 C C . THR A 1 126 ? -3.295 -1.861 -6.800 1.00 94.81 126 THR A C 1
ATOM 1018 O O . THR A 1 126 ? -2.139 -2.265 -6.708 1.00 94.81 126 THR A O 1
ATOM 1021 N N . THR A 1 127 ? -4.325 -2.574 -6.368 1.00 97.00 127 THR A N 1
ATOM 1022 C CA . THR A 1 127 ? -4.220 -3.965 -5.936 1.00 97.00 127 THR A CA 1
ATOM 1023 C C . THR A 1 127 ? -5.118 -4.846 -6.787 1.00 97.00 127 THR A C 1
ATOM 1025 O O . THR A 1 127 ? -6.105 -4.357 -7.343 1.00 97.00 127 THR A O 1
ATOM 1028 N N . VAL A 1 128 ? -4.805 -6.138 -6.843 1.00 97.19 128 VAL A N 1
ATOM 1029 C CA . VAL A 1 128 ? -5.655 -7.193 -7.418 1.00 97.19 128 VAL A CA 1
ATOM 1030 C C . VAL A 1 128 ? -5.707 -8.386 -6.472 1.00 97.19 128 VAL A C 1
ATOM 1032 O O . VAL A 1 128 ? -4.738 -8.647 -5.760 1.00 97.19 128 VAL A O 1
ATOM 1035 N N . ILE A 1 129 ? -6.836 -9.095 -6.454 1.00 97.75 129 ILE A N 1
ATOM 1036 C CA . ILE A 1 129 ? -6.967 -10.374 -5.746 1.00 97.75 129 ILE A CA 1
ATOM 1037 C C . ILE A 1 129 ? -5.917 -11.346 -6.283 1.00 97.75 129 ILE A C 1
ATOM 1039 O O . ILE A 1 129 ? -5.695 -11.410 -7.491 1.00 97.75 129 ILE A O 1
ATOM 1043 N N . TRP A 1 130 ? -5.304 -12.108 -5.382 1.00 97.06 130 TRP A N 1
ATOM 1044 C CA . TRP A 1 130 ? -4.465 -13.239 -5.743 1.00 97.06 130 TRP A CA 1
ATOM 1045 C C . TRP A 1 130 ? -5.104 -14.536 -5.255 1.00 97.06 130 TRP A C 1
ATOM 1047 O O . TRP A 1 130 ? -5.546 -14.639 -4.105 1.00 97.06 130 TRP A O 1
ATOM 1057 N N . THR A 1 131 ? -5.162 -15.505 -6.158 1.00 88.44 131 THR A N 1
ATOM 1058 C CA . THR A 1 131 ? -5.609 -16.876 -5.927 1.00 88.44 131 THR A CA 1
ATOM 1059 C C . THR A 1 131 ? -4.525 -17.802 -6.456 1.00 88.44 131 THR A C 1
ATOM 1061 O O . THR A 1 131 ? -3.977 -17.519 -7.523 1.00 88.44 131 THR A O 1
ATOM 1064 N N . GLU A 1 132 ? -4.218 -18.8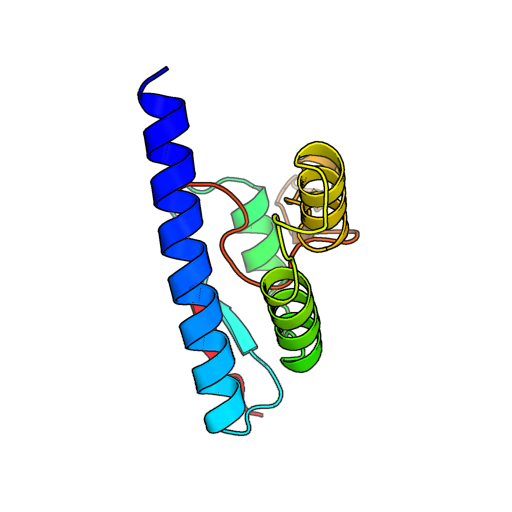58 -5.706 1.00 73.31 132 GLU A N 1
ATOM 1065 C CA . GLU A 1 132 ? -3.356 -19.960 -6.160 1.00 73.31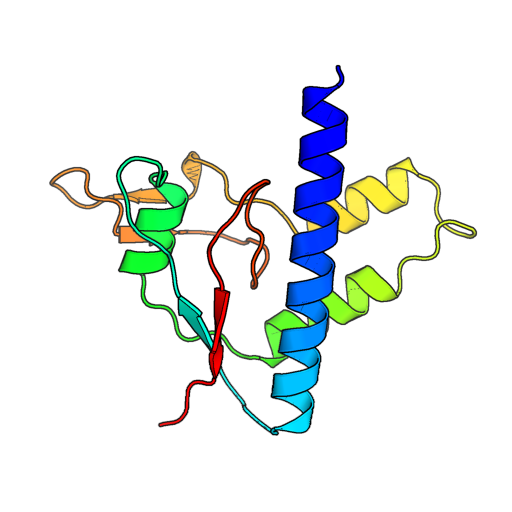 132 GLU A CA 1
ATOM 1066 C C . GLU A 1 132 ? -3.975 -20.722 -7.334 1.00 73.31 132 GLU A C 1
ATOM 1068 O O . GLU A 1 132 ? -5.227 -20.830 -7.371 1.00 73.31 132 GLU A O 1
#

Sequence (132 aa):
SSHYWQGLAEHTALRIRGFGRLQGYKKAKTKYYKLVVILDDRTSDICRALAAQDKIYPLNDALDVMDKLMALDTKTNSLDDAREYIKAFAPWIKDDQIEYDSEMNPIGVSGAHTPFPPFHWKCRTTTVIWTE

Foldseek 3Di:
DVVVVVLVVQQVVFVVVFLVVLVVCVVVVFQWKWKDADDDPPDDLQSQLSVLQRDIGGSVLLVVLVVQLVPDDCVPDPPVRNVVSNCVSAPAADPVQFDADPVRRGRHGDDDHNRADDSGGPGPMHMDGDDD

pLDDT: mean 92.82, std 5.01, range [71.31, 98.25]